Protein AF-A0A110BG52-F1 (afdb_monomer_lite)

Organism: NCBI:txid1727

Structure (mmCIF, N/CA/C/O backbone):
data_AF-A0A110BG52-F1
#
_entry.id   AF-A0A110BG52-F1
#
loop_
_atom_site.group_PDB
_atom_site.id
_atom_site.type_symbol
_atom_site.label_atom_id
_atom_site.label_alt_id
_atom_site.label_comp_id
_atom_site.label_asym_id
_atom_site.label_entity_id
_atom_site.label_seq_id
_atom_site.pdbx_PDB_ins_code
_atom_site.Cartn_x
_atom_site.Cartn_y
_atom_site.Cartn_z
_atom_site.occupancy
_atom_site.B_iso_or_equiv
_atom_site.auth_seq_id
_atom_site.auth_comp_id
_atom_site.auth_asym_id
_atom_site.auth_atom_id
_atom_site.pdbx_PDB_model_num
ATOM 1 N N . MET A 1 1 ? 34.938 -22.571 -19.488 1.00 56.72 1 MET A N 1
ATOM 2 C CA . MET A 1 1 ? 33.469 -22.586 -19.331 1.00 56.72 1 MET A CA 1
ATOM 3 C C . MET A 1 1 ? 33.142 -21.615 -18.210 1.00 56.72 1 MET A C 1
ATOM 5 O O . MET A 1 1 ? 33.545 -21.876 -17.086 1.00 56.72 1 MET A O 1
ATOM 9 N N . SER A 1 2 ? 32.561 -20.456 -18.525 1.00 73.75 2 SER A N 1
ATOM 10 C CA . SER A 1 2 ? 32.278 -19.406 -17.535 1.00 73.75 2 SER A CA 1
ATOM 11 C C . SER A 1 2 ? 30.858 -19.577 -17.007 1.00 73.75 2 SER A C 1
ATOM 13 O O . SER A 1 2 ? 29.928 -19.706 -17.800 1.00 73.75 2 SER A O 1
ATOM 15 N N . ILE A 1 3 ? 30.695 -19.609 -15.685 1.00 70.00 3 ILE A N 1
ATOM 16 C CA . ILE A 1 3 ? 29.379 -19.643 -15.039 1.00 70.00 3 ILE A CA 1
ATOM 17 C C . ILE A 1 3 ? 28.762 -18.243 -15.186 1.00 70.00 3 ILE A C 1
ATOM 19 O O . ILE A 1 3 ? 29.435 -17.269 -14.837 1.00 70.00 3 ILE A O 1
ATOM 23 N N . PRO A 1 4 ? 27.531 -18.101 -15.706 1.00 68.88 4 PRO A N 1
ATOM 24 C CA . PRO A 1 4 ? 26.871 -16.805 -15.743 1.00 68.88 4 PRO A CA 1
ATOM 25 C C . PRO A 1 4 ? 26.606 -16.336 -14.308 1.00 68.88 4 PRO A C 1
ATOM 27 O O . PRO A 1 4 ? 25.925 -17.011 -13.538 1.00 68.88 4 PRO A O 1
ATOM 30 N N . VAL A 1 5 ? 27.170 -15.185 -13.947 1.00 76.38 5 VAL A N 1
ATOM 31 C CA . VAL A 1 5 ? 26.850 -14.493 -12.69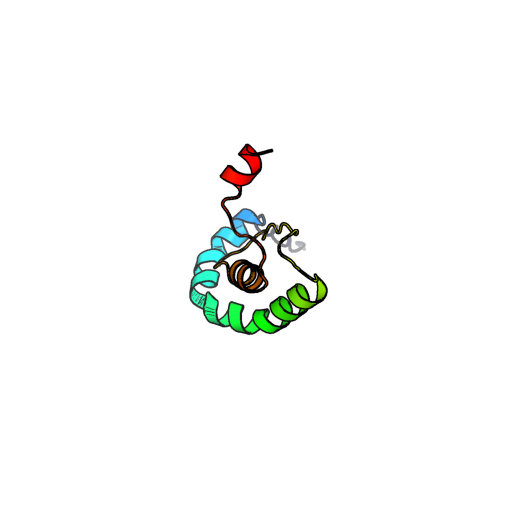7 1.00 76.38 5 VAL A CA 1
ATOM 32 C C . VAL A 1 5 ? 25.631 -13.624 -12.965 1.00 76.38 5 VAL A C 1
ATOM 34 O O . VAL A 1 5 ? 25.691 -12.707 -13.785 1.00 76.38 5 VAL A O 1
ATOM 37 N N . THR A 1 6 ? 24.524 -13.913 -12.287 1.00 76.00 6 THR A N 1
ATOM 38 C CA . THR A 1 6 ? 23.372 -13.011 -12.271 1.00 76.00 6 THR A CA 1
ATOM 39 C C . THR A 1 6 ? 23.783 -11.731 -11.542 1.00 76.00 6 THR A C 1
ATOM 41 O O . THR A 1 6 ? 24.288 -11.828 -10.421 1.00 76.00 6 THR A O 1
ATOM 44 N N . PRO A 1 7 ? 23.609 -10.541 -12.144 1.00 78.00 7 PRO A N 1
ATOM 45 C CA . PRO A 1 7 ? 23.913 -9.296 -11.458 1.00 78.00 7 PRO A CA 1
ATOM 46 C C . PRO A 1 7 ? 23.045 -9.170 -10.205 1.00 78.00 7 PRO A C 1
ATOM 48 O O . PRO A 1 7 ? 21.858 -9.505 -10.223 1.00 78.00 7 PRO A O 1
ATOM 51 N N . THR A 1 8 ? 23.641 -8.685 -9.117 1.00 79.31 8 THR A N 1
ATOM 52 C CA . THR A 1 8 ? 22.892 -8.352 -7.906 1.00 79.31 8 THR A CA 1
ATOM 53 C C . THR A 1 8 ? 21.872 -7.267 -8.257 1.00 79.31 8 THR A C 1
ATOM 55 O O . THR A 1 8 ? 22.274 -6.238 -8.810 1.00 79.31 8 THR A O 1
ATOM 58 N N . PRO A 1 9 ? 20.574 -7.475 -7.982 1.00 79.00 9 PRO A N 1
ATOM 59 C CA . PRO A 1 9 ? 19.579 -6.442 -8.221 1.00 79.00 9 PRO A CA 1
ATOM 60 C C . PRO A 1 9 ? 19.881 -5.196 -7.370 1.00 79.00 9 PRO A C 1
ATOM 62 O O . PRO A 1 9 ? 20.515 -5.316 -6.315 1.00 79.00 9 PRO A O 1
ATOM 65 N N . PRO A 1 10 ? 19.457 -4.002 -7.824 1.00 85.94 10 PRO A N 1
ATOM 66 C CA . PRO A 1 10 ? 19.600 -2.778 -7.044 1.00 85.94 10 PRO A CA 1
ATOM 67 C C . PRO A 1 10 ? 18.947 -2.925 -5.666 1.00 85.94 10 PRO A C 1
ATOM 69 O O . PRO A 1 10 ? 18.019 -3.717 -5.481 1.00 85.94 10 PRO A O 1
ATOM 72 N N . ASP A 1 11 ? 19.426 -2.151 -4.690 1.00 92.56 11 ASP A N 1
ATOM 73 C CA . ASP A 1 11 ? 18.753 -2.087 -3.396 1.00 92.56 11 ASP A CA 1
ATOM 74 C C . ASP A 1 11 ? 17.318 -1.558 -3.551 1.00 92.56 11 ASP A C 1
ATOM 76 O O . ASP A 1 11 ? 16.987 -0.864 -4.516 1.00 92.56 11 ASP A O 1
ATOM 80 N N . ALA A 1 12 ? 16.460 -1.886 -2.583 1.00 85.62 12 ALA A N 1
ATOM 81 C CA . ALA A 1 12 ? 15.040 -1.556 -2.654 1.00 85.62 12 ALA A CA 1
ATOM 82 C C . ALA A 1 12 ? 14.799 -0.050 -2.835 1.00 85.62 12 ALA A C 1
ATOM 84 O O . ALA A 1 12 ? 13.904 0.340 -3.574 1.00 85.62 12 ALA A O 1
ATOM 85 N N . ARG A 1 13 ? 15.610 0.809 -2.206 1.00 88.06 13 ARG A N 1
ATOM 86 C CA . ARG A 1 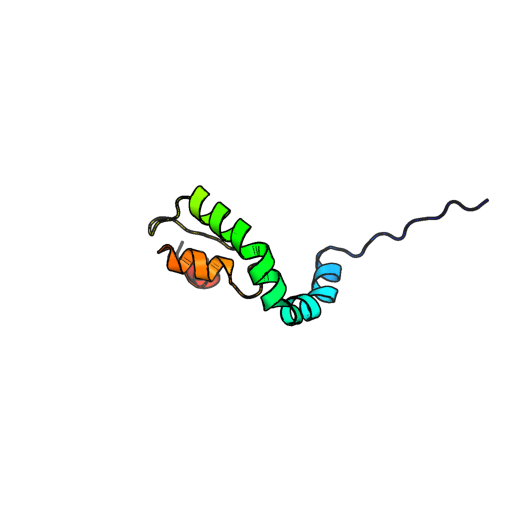13 ? 15.464 2.265 -2.323 1.00 88.06 13 ARG A CA 1
ATOM 87 C C . ARG A 1 13 ? 15.738 2.725 -3.754 1.00 88.06 13 ARG A C 1
ATOM 89 O O . ARG A 1 13 ? 14.983 3.533 -4.286 1.00 88.06 13 ARG A O 1
ATOM 96 N N . THR A 1 14 ? 16.815 2.238 -4.354 1.00 91.19 14 THR A N 1
ATOM 97 C CA . THR A 1 14 ? 17.227 2.579 -5.717 1.00 91.19 14 THR A CA 1
ATOM 98 C C . THR A 1 14 ? 16.227 2.040 -6.736 1.00 91.19 14 THR A C 1
ATOM 100 O O . THR A 1 14 ? 15.841 2.761 -7.653 1.00 91.19 14 THR A O 1
ATOM 103 N N . ASP A 1 15 ? 15.753 0.809 -6.542 1.00 89.94 15 ASP A N 1
ATOM 104 C CA . ASP A 1 15 ? 14.732 0.202 -7.396 1.00 89.94 15 ASP A CA 1
ATOM 105 C C . ASP A 1 15 ? 13.413 0.992 -7.346 1.00 89.94 15 ASP A C 1
ATOM 107 O O . ASP A 1 15 ? 12.889 1.388 -8.387 1.00 89.94 15 ASP A O 1
ATOM 111 N N . TRP A 1 16 ? 12.925 1.326 -6.146 1.00 86.44 16 TRP A N 1
ATOM 112 C CA . TRP A 1 16 ? 11.712 2.131 -5.971 1.00 86.44 16 TRP A CA 1
ATOM 113 C C . TRP A 1 16 ? 11.838 3.531 -6.569 1.00 86.44 16 TRP A C 1
ATOM 115 O O . TRP A 1 16 ? 10.927 3.982 -7.260 1.00 86.44 16 TRP A O 1
ATOM 125 N N . ALA A 1 17 ? 12.972 4.206 -6.361 1.00 89.69 17 ALA A N 1
ATOM 126 C CA . ALA A 1 17 ? 13.208 5.530 -6.934 1.00 89.69 17 ALA A CA 1
ATOM 127 C C . ALA A 1 17 ? 13.166 5.521 -8.470 1.00 89.69 17 ALA A C 1
ATOM 129 O O . ALA A 1 17 ? 12.777 6.516 -9.071 1.00 89.69 17 ALA A O 1
ATOM 130 N N . SER A 1 18 ? 13.547 4.407 -9.103 1.00 90.75 18 SER A N 1
ATOM 131 C CA . SER A 1 18 ? 13.503 4.275 -10.562 1.00 90.75 18 SER A CA 1
ATOM 132 C C . SER A 1 18 ? 12.096 4.044 -11.123 1.00 90.75 18 SER A C 1
ATOM 134 O O . SER A 1 18 ? 11.860 4.348 -12.286 1.00 90.75 18 SER A O 1
ATOM 136 N N . LYS A 1 19 ? 11.165 3.534 -10.306 1.00 88.56 19 LYS A N 1
ATOM 137 C CA . LYS A 1 19 ? 9.808 3.136 -10.722 1.00 88.56 19 LYS A CA 1
ATOM 138 C C . LYS A 1 19 ? 8.718 4.096 -10.258 1.00 88.56 19 LYS A C 1
ATOM 140 O O . LYS A 1 19 ? 7.597 4.013 -10.743 1.00 88.56 19 LYS A O 1
ATOM 145 N N . SER A 1 20 ? 9.020 4.994 -9.320 1.00 87.00 20 SER A N 1
ATOM 146 C CA . SER A 1 20 ? 8.017 5.874 -8.710 1.00 87.00 20 SER A CA 1
ATOM 147 C C . SER A 1 20 ? 7.330 6.796 -9.718 1.00 87.00 20 SER A C 1
ATOM 149 O O . SER A 1 20 ? 6.146 7.072 -9.576 1.00 87.00 20 SER A O 1
ATOM 151 N N . THR A 1 21 ? 8.038 7.252 -10.757 1.00 88.94 21 THR A N 1
ATOM 152 C CA . THR A 1 21 ? 7.432 8.073 -11.817 1.00 88.94 21 THR A CA 1
ATOM 153 C C . THR A 1 21 ? 6.370 7.303 -12.596 1.00 88.94 21 THR A C 1
ATOM 155 O O . THR A 1 21 ? 5.278 7.827 -12.796 1.00 88.94 21 THR A O 1
ATOM 158 N N . ASP A 1 22 ? 6.665 6.063 -12.983 1.00 89.88 22 ASP A N 1
ATOM 159 C CA . ASP A 1 22 ? 5.707 5.208 -13.691 1.00 89.88 22 ASP A CA 1
ATOM 160 C C . ASP A 1 22 ? 4.541 4.826 -12.774 1.00 89.88 22 ASP A C 1
ATOM 162 O O . ASP A 1 22 ? 3.391 4.796 -13.200 1.00 89.88 22 ASP A O 1
ATOM 166 N N . TRP A 1 23 ? 4.829 4.616 -11.486 1.00 87.31 23 TRP A N 1
ATOM 167 C CA . TRP A 1 23 ? 3.807 4.346 -10.484 1.00 87.31 23 TRP A CA 1
ATOM 168 C C . TRP A 1 23 ? 2.776 5.478 -10.384 1.00 87.31 23 TRP A C 1
ATOM 170 O O . TRP A 1 23 ? 1.578 5.223 -10.468 1.00 87.31 23 TRP A O 1
ATOM 180 N N . VAL A 1 24 ? 3.242 6.728 -10.280 1.00 87.69 24 VAL A N 1
ATOM 181 C CA . VAL A 1 24 ? 2.372 7.917 -10.259 1.00 87.69 24 VAL A CA 1
ATOM 182 C C . VAL A 1 24 ? 1.638 8.092 -11.589 1.00 87.69 24 VAL A C 1
ATOM 184 O O . VAL A 1 24 ? 0.459 8.429 -11.604 1.00 87.69 24 VAL A O 1
ATOM 187 N N . HIS A 1 25 ? 2.306 7.851 -12.721 1.00 91.06 25 HIS A N 1
ATOM 188 C CA . HIS A 1 25 ? 1.662 7.926 -14.035 1.00 91.06 25 HIS A CA 1
ATOM 189 C C . HIS A 1 25 ? 0.468 6.960 -14.148 1.00 91.06 25 HIS A C 1
ATOM 191 O O . HIS A 1 25 ? -0.575 7.324 -14.694 1.00 91.06 25 HIS A O 1
ATOM 197 N N . ASP A 1 26 ? 0.607 5.751 -13.604 1.00 91.81 26 ASP A N 1
ATOM 198 C CA . ASP A 1 26 ? -0.397 4.689 -13.672 1.00 91.81 26 ASP A CA 1
ATOM 199 C C . ASP A 1 26 ? -1.288 4.605 -12.411 1.00 91.81 26 ASP A C 1
ATOM 201 O O . ASP A 1 26 ? -1.980 3.599 -12.218 1.00 91.81 26 ASP A O 1
ATOM 205 N N . GLU A 1 27 ? -1.332 5.652 -11.572 1.00 89.25 27 GLU A N 1
ATOM 206 C CA . GLU A 1 27 ? -2.019 5.660 -10.263 1.00 89.25 27 GLU A CA 1
ATOM 207 C C . GLU A 1 27 ? -3.449 5.094 -10.337 1.00 89.25 27 GLU A C 1
ATOM 209 O O . GLU A 1 27 ? -3.836 4.223 -9.561 1.00 89.25 27 GLU A O 1
ATOM 214 N N . GLN A 1 28 ? -4.216 5.482 -11.361 1.00 90.38 28 GLN A N 1
ATOM 215 C CA . GLN A 1 28 ? -5.617 5.083 -11.517 1.00 90.38 28 GLN A CA 1
ATOM 216 C C . GLN A 1 28 ? -5.774 3.587 -11.810 1.00 90.38 28 GLN A C 1
ATOM 218 O O . GLN A 1 28 ? -6.792 2.977 -11.464 1.00 90.38 28 GLN A O 1
ATOM 223 N N . ILE A 1 29 ? -4.790 2.990 -12.487 1.00 91.75 29 ILE A N 1
ATOM 224 C CA . ILE A 1 29 ? -4.763 1.553 -12.756 1.00 91.75 29 ILE A CA 1
ATOM 225 C C . ILE A 1 29 ? -4.494 0.827 -11.443 1.00 91.75 29 ILE A C 1
ATOM 227 O O . ILE A 1 29 ? -5.245 -0.090 -11.097 1.00 91.75 29 ILE A O 1
ATOM 231 N N . TYR A 1 30 ? -3.473 1.258 -10.702 1.00 89.44 30 TYR A N 1
ATOM 232 C CA . TYR A 1 30 ? -3.119 0.656 -9.422 1.00 89.44 30 TYR A CA 1
ATOM 233 C C . TYR A 1 30 ? -4.253 0.779 -8.408 1.00 89.44 30 TYR A C 1
ATOM 235 O O . TYR A 1 30 ? -4.675 -0.242 -7.864 1.00 89.44 30 TYR A O 1
ATOM 243 N N . ASP A 1 31 ? -4.842 1.960 -8.244 1.00 88.44 31 ASP A N 1
ATOM 244 C CA . ASP A 1 31 ? -5.993 2.179 -7.368 1.00 88.44 31 ASP A CA 1
ATOM 245 C C . ASP A 1 31 ? -7.140 1.232 -7.694 1.00 88.44 31 ASP A C 1
ATOM 247 O O . ASP A 1 31 ? -7.701 0.574 -6.814 1.00 88.44 31 ASP A O 1
ATOM 251 N N . ARG A 1 32 ? -7.480 1.102 -8.979 1.00 91.44 32 ARG A N 1
ATOM 252 C CA . ARG A 1 32 ? -8.577 0.232 -9.406 1.00 91.44 32 ARG A CA 1
ATOM 253 C C . ARG A 1 32 ? -8.280 -1.242 -9.144 1.00 91.44 32 ARG A C 1
ATOM 255 O O . ARG A 1 32 ? -9.188 -1.972 -8.738 1.00 91.44 32 ARG A O 1
ATOM 262 N N . VAL A 1 33 ? -7.045 -1.678 -9.38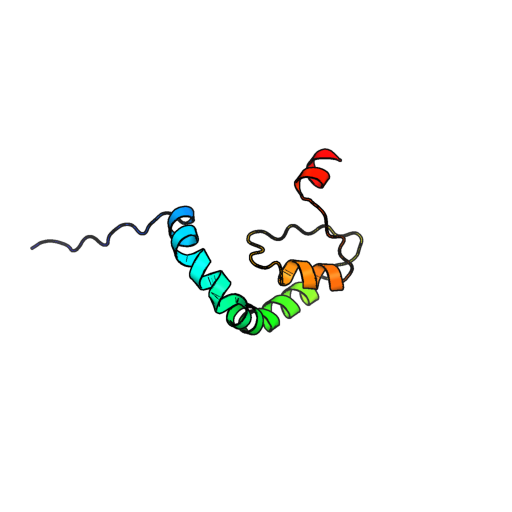6 1.00 93.06 33 VAL A N 1
ATOM 263 C CA . VAL A 1 33 ? -6.607 -3.065 -9.175 1.00 93.06 33 VAL A CA 1
ATOM 264 C C . VAL A 1 33 ? -6.538 -3.400 -7.685 1.00 93.06 33 VAL A C 1
ATOM 266 O O . VAL A 1 33 ? -6.980 -4.480 -7.289 1.00 93.06 33 VAL A O 1
ATOM 269 N N . PHE A 1 34 ? -6.046 -2.483 -6.851 1.00 89.44 34 PHE A N 1
ATOM 270 C CA . PHE A 1 34 ? -5.887 -2.701 -5.414 1.00 89.44 34 PHE A CA 1
ATOM 271 C C . PHE A 1 34 ? -7.162 -2.444 -4.606 1.00 89.44 34 PHE A C 1
ATOM 273 O O . PHE A 1 34 ? -7.308 -3.016 -3.528 1.00 89.44 34 PHE A O 1
ATOM 280 N N . ALA A 1 35 ? -8.136 -1.690 -5.124 1.00 90.12 35 ALA A N 1
ATOM 281 C CA . ALA A 1 35 ? -9.357 -1.351 -4.392 1.00 90.12 35 ALA A CA 1
ATOM 282 C C . ALA A 1 35 ? -10.088 -2.547 -3.736 1.00 90.12 35 ALA A C 1
ATOM 284 O O . ALA A 1 35 ? -10.532 -2.404 -2.595 1.00 90.12 35 ALA A O 1
ATOM 285 N N . PRO A 1 36 ? -10.251 -3.730 -4.372 1.00 91.81 36 PRO A N 1
ATOM 286 C CA . PRO A 1 36 ? -10.872 -4.882 -3.715 1.00 91.81 36 PRO A CA 1
ATOM 287 C C . PRO A 1 36 ? -10.083 -5.377 -2.502 1.00 91.81 36 PRO A C 1
ATOM 289 O O . PRO A 1 36 ? -10.687 -5.703 -1.480 1.00 91.81 36 PRO A O 1
ATOM 292 N N . PHE A 1 37 ? -8.753 -5.398 -2.605 1.00 91.31 37 P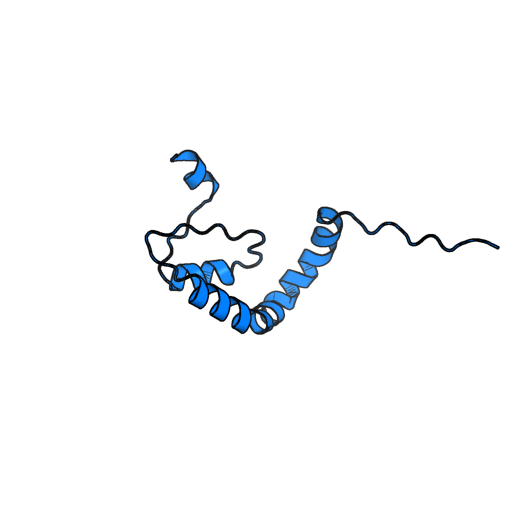HE A N 1
ATOM 293 C CA . PHE A 1 37 ? -7.873 -5.772 -1.505 1.00 91.31 37 PHE A CA 1
ATOM 294 C C . PHE A 1 37 ? -7.946 -4.741 -0.377 1.00 91.31 37 PHE A C 1
ATOM 296 O O . PHE A 1 37 ? -8.191 -5.120 0.765 1.00 91.31 37 PHE A O 1
ATOM 303 N N . THR A 1 38 ? -7.851 -3.448 -0.701 1.00 89.31 38 THR A N 1
ATOM 304 C CA . THR A 1 38 ? -7.967 -2.354 0.274 1.00 89.31 38 THR A CA 1
ATOM 305 C C . THR A 1 38 ? -9.284 -2.434 1.043 1.00 89.31 38 THR A C 1
ATOM 307 O O . THR A 1 38 ? -9.284 -2.396 2.269 1.00 89.31 38 THR A O 1
ATOM 310 N N . ARG A 1 39 ? -10.416 -2.638 0.355 1.00 88.88 39 ARG A N 1
ATOM 311 C CA . ARG A 1 39 ? -11.720 -2.790 1.022 1.00 88.88 39 ARG A CA 1
ATOM 312 C C . ARG A 1 39 ? -11.772 -4.007 1.941 1.00 88.88 39 ARG A C 1
ATOM 314 O O . ARG A 1 39 ? -12.298 -3.901 3.044 1.00 88.88 39 ARG A O 1
ATOM 321 N N . ALA A 1 40 ? -11.251 -5.152 1.499 1.00 92.56 40 ALA A N 1
ATOM 322 C CA . ALA A 1 40 ? -11.230 -6.362 2.317 1.00 92.56 40 ALA A CA 1
ATOM 323 C C . ALA A 1 40 ? -10.355 -6.184 3.566 1.00 92.56 40 ALA A C 1
ATOM 325 O O . ALA A 1 40 ? -10.753 -6.599 4.651 1.00 92.56 40 ALA A O 1
ATOM 326 N N . LEU A 1 41 ? -9.202 -5.525 3.421 1.00 90.31 41 LEU A N 1
ATOM 327 C CA . LEU A 1 41 ? -8.299 -5.221 4.524 1.00 90.31 41 LEU A CA 1
ATOM 328 C C . LEU A 1 41 ? -8.957 -4.290 5.547 1.00 90.31 41 LEU A C 1
ATOM 330 O O . LEU A 1 41 ? -8.948 -4.612 6.729 1.00 90.31 41 LEU A O 1
ATOM 334 N N . LEU A 1 42 ? -9.566 -3.188 5.094 1.00 87.69 42 LEU A N 1
ATOM 335 C CA . LEU A 1 42 ? -10.248 -2.226 5.969 1.00 87.69 42 LEU A CA 1
ATOM 336 C C . LEU A 1 42 ? -11.467 -2.830 6.677 1.00 87.69 42 LEU A C 1
ATOM 338 O O . LEU A 1 42 ? -11.731 -2.516 7.833 1.00 87.69 42 LEU A O 1
ATOM 342 N N . ALA A 1 43 ? -12.204 -3.714 6.002 1.00 89.50 43 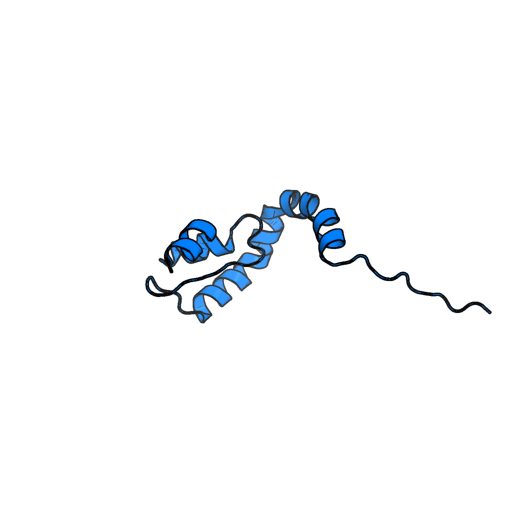ALA A N 1
ATOM 343 C CA . ALA A 1 43 ? -13.314 -4.430 6.623 1.00 89.50 43 ALA A CA 1
ATOM 344 C C . ALA A 1 43 ? -12.827 -5.434 7.680 1.00 89.50 43 ALA A C 1
ATOM 346 O O . ALA A 1 43 ? -13.446 -5.571 8.731 1.00 89.50 43 ALA A O 1
ATOM 347 N N . ALA A 1 44 ? -11.722 -6.135 7.413 1.00 92.94 44 ALA A N 1
ATOM 348 C CA . ALA A 1 44 ? -11.158 -7.116 8.336 1.00 92.94 44 ALA A CA 1
ATOM 349 C C . ALA A 1 44 ? -10.470 -6.478 9.552 1.00 92.94 44 ALA A C 1
ATOM 351 O O . ALA A 1 44 ? -10.371 -7.118 10.596 1.00 92.94 44 ALA A O 1
ATOM 352 N N . SER A 1 45 ? -9.975 -5.246 9.418 1.00 89.56 45 SER A N 1
ATOM 353 C CA . SER A 1 45 ? -9.290 -4.533 10.496 1.00 89.56 45 SER A CA 1
ATOM 354 C C . SER A 1 45 ? -10.230 -3.878 11.507 1.00 89.56 45 SER A C 1
ATOM 356 O O . SER A 1 45 ? -9.742 -3.471 12.559 1.00 89.56 45 SER A O 1
ATOM 358 N N . ASP A 1 46 ? -11.535 -3.788 11.213 1.00 87.94 46 ASP A N 1
ATOM 359 C CA . ASP A 1 46 ? -12.559 -3.215 12.102 1.00 87.94 46 ASP A CA 1
ATOM 360 C C . ASP A 1 46 ? -12.116 -1.856 12.682 1.00 87.94 46 ASP A C 1
ATOM 362 O O . ASP A 1 46 ? -12.027 -1.641 13.893 1.00 87.94 46 ASP A O 1
ATOM 366 N N . LEU A 1 47 ? -11.699 -0.949 11.791 1.00 86.12 47 LEU A N 1
ATOM 367 C CA . LEU A 1 47 ? -11.158 0.351 12.178 1.00 86.12 47 LEU A CA 1
ATOM 368 C C . LEU A 1 47 ? -12.256 1.295 12.680 1.00 86.12 47 LEU A C 1
ATOM 370 O O . LEU A 1 47 ? -13.291 1.439 12.039 1.00 86.12 47 LEU A O 1
ATOM 374 N N . HIS A 1 48 ? -11.975 1.988 13.788 1.00 81.62 48 HIS A N 1
ATOM 375 C CA . HIS A 1 48 ? -12.866 2.957 14.433 1.00 81.62 48 HIS A CA 1
ATOM 376 C C . HIS A 1 48 ? -12.062 4.160 14.941 1.00 81.62 48 HIS A C 1
ATOM 378 O O . HIS A 1 48 ? -10.833 4.128 14.974 1.00 81.62 48 HIS A O 1
ATOM 384 N N . GLN A 1 49 ? -12.752 5.204 15.396 1.00 82.69 49 GLN A N 1
ATOM 385 C CA . GLN A 1 49 ? -12.170 6.485 15.836 1.00 82.69 49 GLN A CA 1
ATOM 386 C C . GLN A 1 49 ? -11.101 6.399 16.945 1.00 82.69 49 GLN A C 1
ATOM 388 O O . GLN A 1 49 ? -10.260 7.287 17.064 1.00 82.69 49 GLN A O 1
ATOM 393 N N . GLU A 1 50 ? -11.125 5.339 17.756 1.00 85.31 50 GLU A N 1
ATOM 394 C CA . GLU A 1 50 ? -10.148 5.102 18.830 1.00 85.31 50 GLU A CA 1
ATOM 395 C C . GLU A 1 50 ? -8.836 4.494 18.301 1.00 85.31 50 GLU A C 1
ATOM 397 O O . GLU A 1 50 ? -7.802 4.511 18.977 1.00 85.31 50 GLU A O 1
ATOM 402 N N . HIS A 1 51 ? -8.862 3.939 17.085 1.00 84.69 51 HIS A N 1
ATOM 403 C CA . HIS A 1 51 ? -7.702 3.330 16.457 1.00 84.69 51 HIS A CA 1
ATOM 404 C C . HIS A 1 51 ? -6.787 4.373 15.829 1.00 84.69 51 HIS A C 1
ATOM 406 O O . HIS A 1 51 ? -7.180 5.473 15.441 1.00 84.69 51 HIS A O 1
ATOM 412 N N . ARG A 1 52 ? -5.514 3.993 15.722 1.00 80.88 52 ARG A N 1
ATOM 413 C CA . ARG A 1 52 ? -4.486 4.803 15.082 1.00 80.88 52 ARG A CA 1
ATOM 414 C C . ARG A 1 52 ? -3.761 3.959 14.062 1.00 80.88 52 ARG A C 1
ATOM 416 O O . ARG A 1 52 ? -3.301 2.865 14.379 1.00 80.88 52 ARG A O 1
ATOM 423 N N . VAL A 1 53 ? -3.686 4.483 12.848 1.00 83.38 53 VAL A N 1
ATOM 424 C CA . VAL A 1 53 ? -3.184 3.769 11.679 1.00 83.38 53 VAL A CA 1
ATOM 425 C C . VAL A 1 53 ? -1.988 4.529 11.130 1.00 83.38 53 VAL A C 1
ATOM 427 O O . VAL A 1 53 ? -2.028 5.749 10.999 1.00 83.38 53 VAL A O 1
ATOM 430 N N . LEU A 1 54 ? -0.923 3.792 10.830 1.00 87.00 54 LEU A N 1
ATOM 431 C CA . LEU A 1 54 ? 0.223 4.286 10.084 1.00 87.00 54 LEU A CA 1
ATOM 432 C C . LEU A 1 54 ? 0.246 3.558 8.741 1.00 87.00 54 LEU A C 1
ATOM 434 O O . LEU A 1 54 ? 0.466 2.349 8.707 1.00 87.00 54 LEU A O 1
ATOM 438 N N . ASP A 1 55 ? 0.015 4.299 7.663 1.00 86.62 55 ASP A N 1
ATOM 439 C CA . ASP A 1 55 ? 0.076 3.785 6.297 1.00 86.62 55 ASP A CA 1
ATOM 440 C C . ASP A 1 55 ? 1.507 3.937 5.750 1.00 86.62 55 ASP A C 1
ATOM 442 O O . ASP A 1 55 ? 1.970 5.046 5.473 1.00 86.62 55 ASP A O 1
ATOM 446 N N . ILE A 1 56 ? 2.254 2.830 5.690 1.00 85.75 56 ILE A N 1
ATOM 447 C CA . ILE A 1 56 ? 3.659 2.813 5.256 1.00 85.75 56 ILE A CA 1
ATOM 448 C C . ILE A 1 56 ? 3.712 2.520 3.761 1.00 85.75 56 ILE A C 1
ATOM 450 O O . ILE A 1 56 ? 3.313 1.443 3.327 1.00 85.75 56 ILE A O 1
ATOM 454 N N . GLY A 1 57 ? 4.297 3.442 2.995 1.00 83.06 57 GLY A N 1
ATOM 455 C CA . GLY A 1 57 ? 4.267 3.360 1.534 1.00 83.06 57 GLY A CA 1
ATOM 456 C C . GLY A 1 57 ? 2.911 3.787 0.978 1.00 83.06 57 GLY A C 1
ATOM 457 O O . GLY A 1 57 ? 2.406 3.152 0.062 1.00 83.06 57 GLY A O 1
ATOM 458 N N . CYS A 1 58 ? 2.338 4.854 1.545 1.00 83.56 58 CYS A N 1
ATOM 459 C CA . CYS A 1 58 ? 0.994 5.335 1.226 1.00 83.56 58 CYS A CA 1
ATOM 460 C C . CYS A 1 58 ? 0.817 5.802 -0.226 1.00 83.56 58 CYS A C 1
ATOM 462 O O . CYS A 1 58 ? -0.318 5.911 -0.677 1.00 83.56 58 CYS A O 1
ATOM 464 N N . ASP A 1 59 ? 1.914 6.067 -0.942 1.00 82.12 59 ASP A N 1
ATOM 465 C CA . ASP A 1 59 ? 1.912 6.552 -2.324 1.00 82.12 59 ASP A CA 1
ATOM 466 C C . ASP A 1 59 ? 0.938 7.737 -2.523 1.00 82.12 59 ASP A C 1
ATOM 468 O O . ASP A 1 59 ? 1.096 8.745 -1.829 1.00 82.12 59 ASP A O 1
ATOM 472 N N . ALA A 1 60 ? -0.073 7.635 -3.399 1.00 79.00 60 ALA A N 1
ATOM 473 C CA . ALA A 1 60 ? -1.086 8.669 -3.622 1.00 79.00 60 ALA A CA 1
ATOM 474 C C . ALA A 1 60 ? -2.060 8.852 -2.438 1.00 79.00 60 ALA A C 1
ATOM 476 O O . ALA A 1 60 ? -2.816 9.819 -2.393 1.00 79.00 60 ALA A O 1
ATOM 477 N N . GLY A 1 61 ? -2.027 7.960 -1.445 1.00 81.75 61 GLY A N 1
ATOM 478 C CA . GLY A 1 61 ? -2.809 8.063 -0.215 1.00 81.75 61 GLY A CA 1
ATOM 479 C C . GLY A 1 61 ? -4.176 7.383 -0.268 1.00 81.75 61 GLY A C 1
ATOM 480 O O . GLY A 1 61 ? -4.956 7.535 0.669 1.00 81.75 61 GLY A O 1
ATOM 481 N N . THR A 1 62 ? -4.474 6.589 -1.299 1.00 85.31 62 THR A N 1
ATOM 482 C CA . THR A 1 62 ? -5.790 5.958 -1.504 1.00 85.31 62 THR A CA 1
ATOM 483 C C . THR A 1 62 ? -6.250 5.130 -0.301 1.00 85.31 62 THR A C 1
ATOM 485 O O . THR A 1 62 ? -7.404 5.217 0.119 1.00 85.31 62 THR A O 1
ATOM 488 N N . MET A 1 63 ? -5.366 4.337 0.314 1.00 86.25 63 MET A N 1
ATOM 489 C CA . MET A 1 63 ? -5.718 3.569 1.517 1.00 86.25 63 MET A CA 1
ATOM 490 C C . MET A 1 63 ? -5.938 4.472 2.741 1.00 86.25 63 MET A C 1
ATOM 492 O O . MET A 1 63 ? -6.859 4.223 3.529 1.00 86.25 63 MET A O 1
ATOM 496 N N . LEU A 1 64 ? -5.140 5.530 2.888 1.00 88.00 64 LEU A N 1
ATOM 497 C CA . LEU A 1 64 ? -5.295 6.523 3.948 1.00 88.00 64 LEU A CA 1
ATOM 498 C C . LEU A 1 64 ? -6.634 7.268 3.834 1.00 88.00 64 LEU 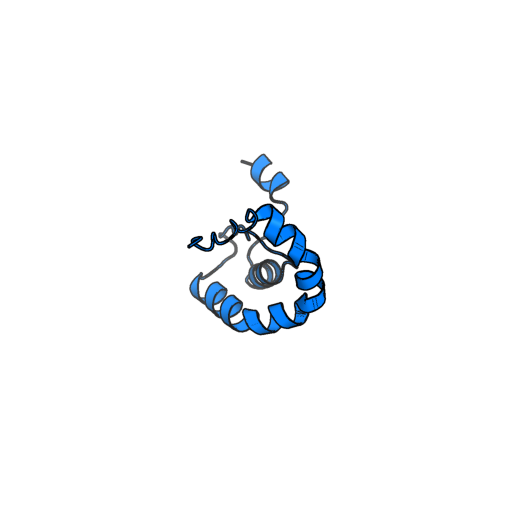A C 1
ATOM 500 O O . LEU A 1 64 ? -7.342 7.400 4.832 1.00 88.00 64 LEU A O 1
ATOM 504 N N . GLU A 1 65 ? -7.033 7.674 2.626 1.00 86.94 65 GLU A N 1
ATOM 505 C CA . GLU A 1 65 ? -8.334 8.304 2.364 1.00 86.94 65 GLU A CA 1
ATOM 506 C C . GLU A 1 65 ? -9.503 7.377 2.712 1.00 86.94 65 GLU A C 1
ATOM 508 O O . GLU A 1 65 ? -10.469 7.794 3.355 1.00 86.94 65 GLU A O 1
ATOM 513 N N . GLN A 1 66 ? -9.414 6.098 2.340 1.00 86.19 66 GLN A N 1
ATOM 514 C CA . GLN A 1 66 ? -10.448 5.115 2.672 1.00 86.19 66 GLN A CA 1
ATOM 515 C C . GLN A 1 66 ? -10.507 4.825 4.182 1.00 86.19 66 GLN A C 1
ATOM 517 O O . GLN A 1 66 ? -11.593 4.659 4.736 1.00 86.19 66 GLN A O 1
ATOM 522 N N . SER A 1 67 ? -9.362 4.819 4.870 1.00 84.81 67 SER A N 1
ATOM 523 C CA . SER A 1 67 ? -9.305 4.689 6.334 1.00 84.81 67 SER A CA 1
ATOM 524 C C . SER A 1 67 ? -9.944 5.896 7.029 1.00 84.81 67 SER A C 1
ATOM 526 O O . SER A 1 67 ? -10.700 5.736 7.987 1.00 84.81 67 SER A O 1
ATOM 528 N N . HIS A 1 68 ? -9.702 7.103 6.511 1.00 88.06 68 HIS A N 1
ATOM 529 C CA . HIS A 1 68 ? -10.349 8.323 6.989 1.00 88.06 68 HIS A CA 1
ATOM 530 C C . HIS A 1 68 ? -11.867 8.281 6.797 1.00 88.06 68 HIS A C 1
ATOM 532 O O . HIS A 1 68 ? -12.618 8.628 7.706 1.00 88.06 68 HIS A O 1
ATOM 538 N N . ALA A 1 69 ? -12.335 7.798 5.642 1.00 86.06 69 ALA A N 1
ATOM 539 C CA . ALA A 1 69 ? -13.761 7.613 5.376 1.00 86.06 69 ALA A CA 1
ATOM 540 C C . ALA A 1 69 ? -14.423 6.604 6.336 1.00 86.06 69 ALA A C 1
ATOM 542 O O . ALA A 1 69 ? -15.613 6.725 6.620 1.00 86.06 69 ALA A O 1
ATOM 543 N N . ALA A 1 70 ? -13.656 5.652 6.880 1.00 82.12 70 ALA A N 1
ATOM 544 C CA . ALA A 1 70 ? -14.093 4.743 7.942 1.00 82.12 70 ALA A CA 1
ATOM 545 C C . ALA A 1 70 ? -14.083 5.381 9.352 1.00 82.12 70 ALA A C 1
ATOM 547 O O . ALA A 1 70 ? -14.406 4.716 10.332 1.00 82.12 70 ALA A O 1
ATOM 548 N N . GLY A 1 71 ? -13.740 6.668 9.473 1.00 82.69 71 GLY A N 1
ATOM 549 C CA . GLY A 1 71 ? -13.757 7.417 10.732 1.00 82.69 71 GLY A CA 1
ATOM 550 C C . GLY A 1 71 ? -12.438 7.401 11.505 1.00 82.69 71 GLY A C 1
ATOM 551 O O . GLY A 1 71 ? -12.406 7.849 12.651 1.00 82.69 71 GLY A O 1
ATOM 552 N N . VAL A 1 72 ? -11.347 6.909 10.908 1.00 85.62 72 VAL A N 1
ATOM 553 C CA . VAL A 1 72 ? -10.015 6.977 11.525 1.00 85.62 72 VAL A CA 1
ATOM 554 C C . VAL A 1 72 ? -9.469 8.404 11.417 1.00 85.62 72 VAL A C 1
ATOM 556 O O . VAL A 1 72 ? -9.410 8.948 10.312 1.00 85.62 72 VAL A O 1
ATOM 559 N N . PRO A 1 73 ? -9.014 9.026 12.519 1.00 81.62 73 PRO A N 1
ATOM 560 C CA . PRO A 1 73 ? -8.378 10.335 12.458 1.00 81.62 73 PRO A CA 1
ATOM 561 C C . PRO A 1 73 ? -7.092 10.302 11.619 1.00 81.62 73 PRO A C 1
ATOM 563 O O . PRO A 1 73 ? -6.200 9.493 11.880 1.00 81.62 73 PRO A O 1
ATOM 566 N N . VAL A 1 74 ? -6.970 11.222 10.659 1.00 80.44 74 VAL A N 1
ATOM 567 C CA . VAL A 1 74 ? -5.751 11.429 9.859 1.00 80.44 74 VAL A CA 1
ATOM 568 C C . VAL A 1 74 ? -5.024 12.679 10.342 1.00 80.44 74 VAL A C 1
ATOM 570 O O . VAL A 1 74 ? -5.646 13.698 10.641 1.00 80.44 74 VAL A O 1
ATOM 573 N N . GLY A 1 75 ? -3.698 12.609 10.431 1.00 77.56 75 GLY A N 1
ATOM 574 C CA . GLY A 1 75 ? -2.871 13.726 10.871 1.00 77.56 75 GLY A CA 1
ATOM 575 C C . GLY A 1 75 ? -1.409 13.560 10.476 1.00 77.56 75 GLY A C 1
ATOM 576 O O . GLY A 1 75 ? -0.991 12.500 10.014 1.00 77.56 75 GLY A O 1
ATOM 577 N N . ASP A 1 76 ? -0.635 14.624 10.667 1.00 80.06 76 ASP A N 1
ATOM 578 C CA . ASP A 1 76 ? 0.806 14.618 10.426 1.00 80.06 76 ASP A CA 1
ATOM 579 C C . ASP A 1 76 ? 1.528 13.719 11.443 1.00 80.06 76 ASP A C 1
ATOM 581 O O . ASP A 1 76 ? 1.417 13.908 12.659 1.00 80.06 76 ASP A O 1
ATOM 585 N N . LEU A 1 77 ? 2.305 12.760 10.932 1.00 76.75 77 LEU A N 1
ATOM 586 C CA . LEU A 1 77 ? 3.118 11.851 11.733 1.00 76.75 77 LEU A CA 1
ATOM 587 C C . LEU A 1 77 ? 4.109 12.604 12.634 1.00 76.75 77 LEU A C 1
ATOM 589 O O . LEU A 1 77 ? 4.309 12.203 13.780 1.00 76.75 77 LEU A O 1
ATOM 593 N N . ALA A 1 78 ? 4.713 13.697 12.157 1.00 77.06 78 ALA A N 1
ATOM 594 C CA . ALA A 1 78 ? 5.689 14.461 12.933 1.00 77.06 78 ALA A CA 1
ATOM 595 C C . ALA A 1 78 ? 5.031 15.183 14.120 1.00 77.06 78 ALA A C 1
ATOM 597 O O . ALA A 1 78 ? 5.521 15.108 15.254 1.00 77.06 78 ALA A O 1
ATOM 598 N N . ALA A 1 79 ? 3.877 15.814 13.889 1.00 76.94 79 ALA A N 1
ATOM 599 C CA . ALA A 1 79 ? 3.055 16.391 14.951 1.00 76.94 79 ALA A CA 1
ATOM 600 C C . ALA A 1 79 ? 2.588 15.321 15.956 1.00 76.94 79 ALA A C 1
ATOM 602 O O . ALA A 1 79 ? 2.518 15.561 17.165 1.00 76.94 79 ALA A O 1
ATOM 603 N N . TRP A 1 80 ? 2.315 14.113 15.467 1.00 72.31 80 TRP A N 1
ATOM 604 C CA . TRP A 1 80 ? 1.823 13.014 16.284 1.00 72.31 80 TRP A CA 1
ATOM 605 C C . TRP A 1 80 ? 2.894 12.380 17.181 1.00 72.31 80 TRP A C 1
ATOM 607 O O . TRP A 1 80 ? 2.629 12.074 18.342 1.00 72.31 80 TRP A O 1
ATOM 617 N N . ILE A 1 81 ? 4.123 12.232 16.683 1.00 77.62 81 ILE A N 1
ATOM 618 C CA . ILE A 1 81 ? 5.264 11.781 17.495 1.00 77.62 81 ILE A CA 1
ATOM 619 C C . ILE A 1 81 ? 5.587 12.807 18.590 1.00 77.62 81 ILE A C 1
ATOM 621 O O . ILE A 1 81 ? 5.944 12.423 19.697 1.00 77.62 81 ILE A O 1
ATOM 625 N N . SER A 1 82 ? 5.417 14.100 18.305 1.00 75.12 82 SER A N 1
ATOM 626 C CA . SER A 1 82 ? 5.788 15.190 19.220 1.00 75.12 82 SER A CA 1
ATOM 627 C C . SER A 1 82 ? 4.792 15.439 20.362 1.00 75.12 82 SER A C 1
ATOM 629 O O . SER A 1 82 ? 5.073 16.234 21.254 1.00 75.12 82 SER A O 1
ATOM 631 N N . THR A 1 83 ? 3.618 14.806 20.330 1.00 68.38 83 THR A N 1
ATOM 632 C CA . THR A 1 83 ? 2.558 14.950 21.349 1.00 68.38 83 THR A CA 1
ATOM 633 C C . THR A 1 83 ? 2.464 13.739 22.289 1.00 68.38 83 THR A C 1
ATOM 635 O O . THR A 1 83 ? 1.497 13.613 23.042 1.00 68.38 83 THR A O 1
ATOM 638 N N . ARG A 1 84 ? 3.474 12.861 22.254 1.00 57.16 84 ARG A N 1
ATOM 639 C CA . ARG A 1 84 ? 3.675 11.707 23.140 1.00 57.16 84 ARG A CA 1
ATOM 640 C C . ARG A 1 84 ? 4.880 11.927 24.043 1.00 57.16 84 ARG A C 1
ATOM 642 O O . ARG A 1 84 ? 4.828 11.410 25.179 1.00 57.16 84 ARG A O 1
#

Radius of gyration: 18.09 Å; chains: 1; bounding box: 48×39×42 Å

pLDDT: mean 84.19, std 7.23, range [56.72, 93.06]

Foldseek 3Di:
DDDDDDDDDDPPVVVCVVCLVVCVVCVVVVCVVCVVVLVVVLVVVVQEQVDDDDDDPCRVVSSVVVSVVRVHDDDDPVVVVVVD

Secondary structure (DSSP, 8-state):
-PPPPPPPPPPHHHHHHHHHHHHHHTHHHHHHHHHHHHHHHHHHHT--TT-----TT-TT-HHHHHHHHTT-----HHHHHTT-

InterPro domains:
  IPR029063 S-adenosyl-L-methionine-dependent methyltransferase superfamily [SSF53335] (30-71)

Sequence (84 aa):
MSIPVTPTPPDARTDWASKSTDWVHDEQIYDRVFAPFTRALLAASDLHQEHRVLDIGCDAGTMLEQSHAAGVPVGDLAAWISTR